Protein AF-A0A8T1EBK6-F1 (afdb_monomer)

Organism: NCBI:txid29920

Secondary structure (DSSP, 8-state):
--HHHHHHHTT-HHHHSSHHHHHHHHHHHHHH-SSHHHHHHHHHHHHHT-GGGGS-HHHHHHHHHHHHHHHHHHHHHHHHHHHHHS-------------------------------------

Mean predicted aligned error: 17.41 Å

Structure (mmCIF, N/CA/C/O backbone):
data_AF-A0A8T1EBK6-F1
#
_entry.id   AF-A0A8T1EBK6-F1
#
loop_
_atom_site.group_PDB
_atom_site.id
_atom_site.type_symbol
_atom_site.label_atom_id
_atom_site.label_alt_id
_atom_site.label_comp_id
_atom_site.label_asym_id
_atom_site.label_entity_id
_atom_site.label_seq_id
_atom_site.pdbx_PDB_ins_code
_atom_site.Cartn_x
_atom_site.Cartn_y
_atom_site.Cartn_z
_atom_site.occupancy
_atom_site.B_iso_or_equiv
_atom_site.auth_seq_id
_atom_site.auth_comp_id
_atom_site.auth_asym_id
_atom_site.auth_atom_id
_atom_site.pdbx_PDB_model_num
ATOM 1 N N . MET A 1 1 ? -15.682 -7.390 -2.414 1.00 59.41 1 MET A N 1
ATOM 2 C CA . MET A 1 1 ? -15.807 -7.194 -0.957 1.00 59.41 1 MET A CA 1
ATOM 3 C C . MET A 1 1 ? -15.160 -5.862 -0.632 1.00 59.41 1 MET A C 1
ATOM 5 O O . MET A 1 1 ? -14.032 -5.675 -1.066 1.00 59.41 1 MET A O 1
ATOM 9 N N . SER A 1 2 ? -15.873 -4.922 -0.009 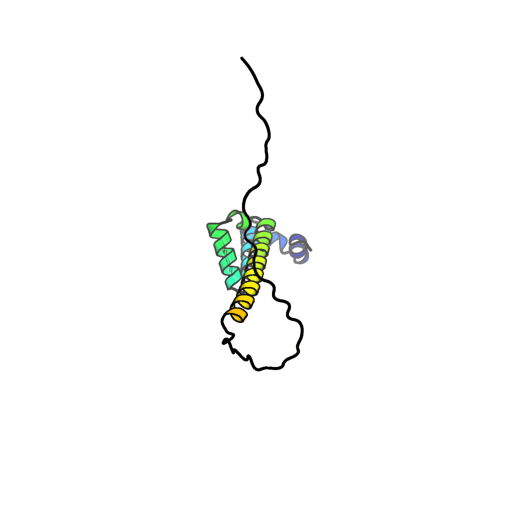1.00 73.25 2 SER A N 1
ATOM 10 C CA . SER A 1 2 ? -15.290 -3.650 0.449 1.00 73.25 2 SER A CA 1
ATOM 11 C C . SER A 1 2 ? -14.644 -3.843 1.821 1.00 73.25 2 SER A C 1
ATOM 13 O O . SER A 1 2 ? -15.132 -4.659 2.605 1.00 73.25 2 SER A O 1
ATOM 15 N N . CYS A 1 3 ? -13.574 -3.102 2.117 1.00 75.69 3 CYS A N 1
ATOM 16 C CA . CYS A 1 3 ? -12.895 -3.168 3.414 1.00 75.69 3 CYS A CA 1
ATOM 17 C C . CYS A 1 3 ? -13.850 -2.875 4.580 1.00 75.69 3 CYS A C 1
ATOM 19 O O . CYS A 1 3 ? -13.786 -3.563 5.593 1.00 75.69 3 CYS A O 1
ATOM 21 N N . ASP A 1 4 ? -14.798 -1.955 4.386 1.00 80.25 4 ASP A N 1
ATOM 22 C CA . ASP A 1 4 ? -15.774 -1.564 5.411 1.00 80.25 4 ASP A CA 1
ATOM 23 C C . ASP A 1 4 ? -16.696 -2.717 5.835 1.00 80.25 4 ASP A C 1
ATOM 25 O O . ASP A 1 4 ? -17.045 -2.847 7.003 1.00 80.25 4 ASP A O 1
ATOM 29 N N . ARG A 1 5 ? -17.048 -3.619 4.907 1.00 83.31 5 ARG A N 1
ATOM 30 C CA . ARG A 1 5 ? -17.867 -4.796 5.246 1.00 83.31 5 ARG A CA 1
ATOM 31 C C . ARG A 1 5 ? -17.100 -5.802 6.100 1.00 83.31 5 ARG A C 1
ATOM 33 O O . ARG A 1 5 ? -17.693 -6.441 6.956 1.00 83.31 5 ARG A O 1
ATOM 40 N N . ILE A 1 6 ? -15.795 -5.9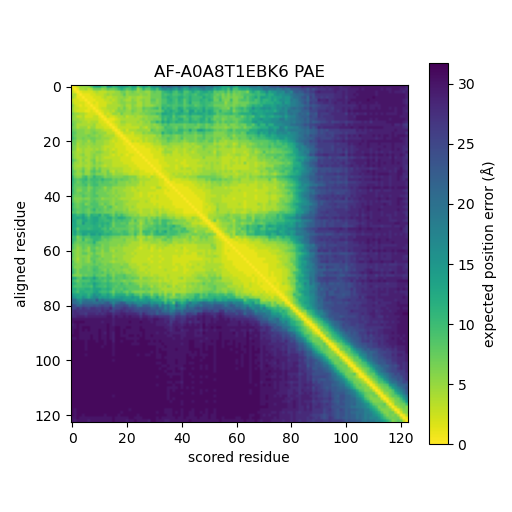43 5.866 1.00 83.75 6 ILE A N 1
ATOM 41 C CA . ILE A 1 6 ? -14.937 -6.874 6.611 1.00 83.75 6 ILE A CA 1
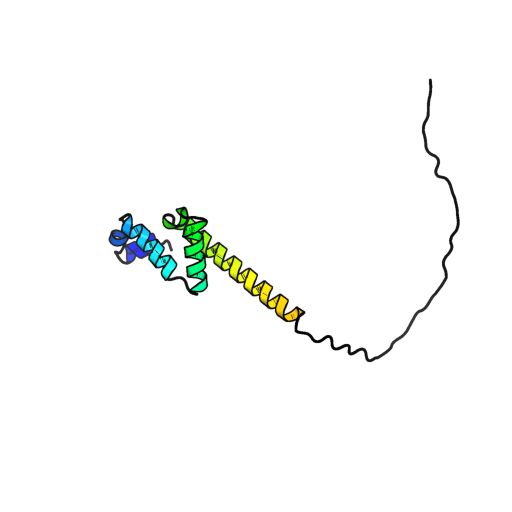ATOM 42 C C . ILE A 1 6 ? -14.712 -6.344 8.032 1.00 83.75 6 ILE A C 1
ATOM 44 O O . ILE A 1 6 ? -14.763 -7.102 8.998 1.00 83.75 6 ILE A O 1
ATOM 48 N N . THR A 1 7 ? -14.490 -5.035 8.183 1.00 84.50 7 THR A N 1
ATOM 49 C CA . THR A 1 7 ? -14.342 -4.417 9.507 1.00 84.50 7 THR A CA 1
ATOM 50 C C . THR A 1 7 ? -15.643 -4.452 10.300 1.00 84.50 7 THR A C 1
ATOM 52 O O . THR A 1 7 ? -15.597 -4.697 11.503 1.00 84.50 7 THR A O 1
ATOM 55 N N . GLU A 1 8 ? -16.790 -4.273 9.645 1.00 85.56 8 GLU A N 1
ATOM 56 C CA . GLU A 1 8 ? -18.111 -4.404 10.267 1.00 85.56 8 GLU A CA 1
ATOM 57 C C . GLU A 1 8 ? -18.405 -5.849 10.707 1.00 85.56 8 GLU A C 1
ATOM 59 O O . GLU A 1 8 ? -18.774 -6.067 11.860 1.00 85.56 8 GLU A O 1
ATOM 64 N N . GLU A 1 9 ? -18.161 -6.845 9.844 1.00 89.38 9 GLU A N 1
ATOM 65 C CA . GLU A 1 9 ? -18.371 -8.273 10.146 1.00 89.38 9 GLU A CA 1
ATOM 66 C C . GLU A 1 9 ? -17.577 -8.737 11.377 1.00 89.38 9 GLU A C 1
ATOM 68 O O . GLU A 1 9 ? -18.055 -9.544 12.175 1.00 89.38 9 GLU A O 1
ATOM 73 N N . HIS A 1 10 ? -16.376 -8.189 11.565 1.00 87.06 10 HIS A N 1
ATOM 74 C CA . HIS A 1 10 ? -15.515 -8.502 12.703 1.00 87.06 10 HIS A CA 1
ATOM 75 C C . HIS A 1 10 ? -15.663 -7.535 13.890 1.00 87.06 10 HIS A C 1
ATOM 77 O O . HIS A 1 10 ? -14.929 -7.667 14.869 1.00 87.06 10 HIS A O 1
ATOM 83 N N . GLY A 1 11 ? -16.585 -6.566 13.832 1.00 84.75 11 GLY A N 1
ATOM 84 C CA . GLY A 1 11 ? -16.799 -5.584 14.903 1.00 84.75 11 GLY A CA 1
ATOM 85 C C . GLY A 1 11 ? -15.613 -4.638 15.141 1.00 84.75 11 GLY A C 1
ATOM 86 O O . GLY A 1 11 ? -15.495 -4.048 16.212 1.00 84.75 11 GLY A O 1
ATOM 87 N N . LEU A 1 12 ? -14.728 -4.488 14.153 1.00 84.75 12 LEU A N 1
ATOM 88 C CA . LEU A 1 12 ? -13.517 -3.662 14.213 1.00 84.75 12 LEU A CA 1
ATOM 89 C C . LEU A 1 12 ? -13.745 -2.221 13.742 1.00 84.75 12 LEU A C 1
ATOM 91 O O . LEU A 1 12 ? -12.812 -1.422 13.758 1.00 84.75 12 LEU A O 1
ATOM 95 N N . GLN A 1 13 ? -14.966 -1.871 13.332 1.00 84.12 13 GLN A N 1
ATOM 96 C CA . GLN A 1 13 ? -15.311 -0.538 12.832 1.00 84.12 13 GLN A CA 1
ATOM 97 C C . GLN A 1 13 ? -14.881 0.573 13.811 1.00 84.12 13 GLN A C 1
ATOM 99 O O . GLN A 1 13 ? -14.128 1.473 13.442 1.00 84.12 13 GLN A O 1
ATOM 104 N N . ALA A 1 14 ? -15.210 0.410 15.097 1.00 83.12 14 ALA A N 1
ATOM 105 C CA . ALA A 1 14 ? -14.863 1.363 16.154 1.00 83.12 14 ALA A CA 1
ATOM 106 C C . ALA A 1 14 ? -13.345 1.566 16.346 1.00 83.12 14 ALA A C 1
ATOM 108 O O . ALA A 1 14 ? -12.919 2.596 16.867 1.00 83.12 14 ALA A O 1
ATOM 109 N N . CYS A 1 15 ? -12.509 0.606 15.931 1.00 80.25 15 CYS A N 1
ATOM 110 C CA . CYS A 1 15 ? -11.051 0.732 15.994 1.00 80.25 15 CYS A CA 1
ATOM 111 C C . CYS A 1 15 ? -10.502 1.673 14.912 1.00 80.25 15 CYS A C 1
ATOM 113 O O . CYS A 1 15 ? -9.439 2.265 15.101 1.00 80.25 15 CYS A O 1
ATOM 115 N N . PHE A 1 16 ? -11.219 1.820 13.795 1.00 83.19 16 PHE A N 1
ATOM 116 C CA . PHE A 1 16 ? -10.786 2.589 12.627 1.00 83.19 16 PHE A CA 1
ATOM 117 C C . PHE A 1 16 ? -11.545 3.910 12.435 1.00 83.19 16 PHE A C 1
ATOM 119 O O . PHE A 1 16 ? -11.094 4.739 11.650 1.00 83.19 16 PHE A O 1
ATOM 126 N N . ASP A 1 17 ? -12.620 4.147 13.195 1.00 82.38 17 ASP A N 1
ATOM 127 C CA . ASP A 1 17 ? -13.440 5.370 13.129 1.00 82.38 17 ASP A CA 1
ATOM 128 C C . ASP A 1 17 ? -12.717 6.648 13.610 1.00 82.38 17 ASP A C 1
ATOM 130 O O . ASP A 1 17 ? -13.194 7.759 13.388 1.00 82.38 17 ASP A O 1
ATOM 134 N N . SER A 1 18 ? -11.559 6.520 14.267 1.00 85.94 18 SER A N 1
ATOM 135 C CA . SER A 1 18 ? -10.715 7.665 14.641 1.00 85.94 18 SER A CA 1
ATOM 136 C C . SER A 1 18 ? -9.696 8.006 13.549 1.00 85.94 18 SER A C 1
ATOM 138 O O . SER A 1 18 ? -9.255 7.124 12.813 1.00 85.94 18 SER A O 1
ATOM 140 N N . ASP A 1 19 ? -9.229 9.261 13.495 1.00 82.06 19 ASP A N 1
ATOM 141 C CA . ASP A 1 19 ? -8.144 9.674 12.583 1.00 82.06 19 ASP A CA 1
ATOM 142 C C . ASP A 1 19 ? -6.888 8.802 12.747 1.00 82.06 19 ASP A C 1
ATOM 144 O O . ASP A 1 19 ? -6.236 8.417 11.773 1.00 82.06 19 ASP A O 1
ATOM 148 N N . THR A 1 20 ? -6.559 8.455 13.993 1.00 83.94 20 THR A N 1
ATOM 149 C CA . THR A 1 20 ? -5.456 7.545 14.320 1.00 83.94 20 THR A CA 1
ATOM 150 C C . THR A 1 20 ? -5.730 6.138 13.800 1.00 83.94 20 THR A C 1
ATOM 152 O O . THR A 1 20 ? -4.858 5.539 13.180 1.00 83.94 20 THR A O 1
ATOM 155 N N . GLY A 1 21 ? -6.947 5.624 13.995 1.00 84.00 21 GLY A N 1
ATOM 156 C CA . GLY A 1 21 ? -7.361 4.315 13.496 1.00 84.00 21 GLY A CA 1
ATOM 157 C C . GLY A 1 21 ? -7.284 4.231 11.973 1.00 84.00 21 GLY A C 1
ATOM 158 O O . GLY A 1 21 ? -6.724 3.285 11.428 1.00 84.00 21 GLY A O 1
ATOM 159 N N . THR A 1 22 ? -7.744 5.264 11.275 1.00 81.94 22 THR A N 1
ATOM 160 C CA . THR A 1 22 ? -7.654 5.347 9.815 1.00 81.94 22 THR A CA 1
ATOM 161 C C . THR A 1 22 ? -6.197 5.297 9.333 1.00 81.94 22 THR A C 1
ATOM 163 O O . THR A 1 22 ? -5.885 4.545 8.411 1.00 81.94 22 THR A O 1
ATOM 166 N N . LYS A 1 23 ? -5.268 6.007 9.989 1.00 83.94 23 LYS A N 1
ATOM 167 C CA . LYS A 1 23 ? -3.828 5.893 9.682 1.00 83.94 23 LYS A CA 1
ATOM 168 C C . LYS A 1 23 ? -3.284 4.493 9.948 1.00 83.94 23 LYS A C 1
ATOM 170 O O . LYS A 1 23 ? -2.539 3.954 9.129 1.00 83.94 23 LYS A O 1
ATOM 175 N N . GLU A 1 24 ? -3.681 3.886 11.061 1.00 85.25 24 GLU A N 1
ATOM 176 C CA . GLU A 1 24 ? -3.244 2.541 11.427 1.00 85.25 24 GLU A CA 1
ATOM 177 C C . GLU A 1 24 ? -3.747 1.494 10.422 1.00 85.25 24 GLU A C 1
ATOM 179 O O . GLU A 1 24 ? -2.998 0.589 10.062 1.00 85.25 24 GLU A O 1
ATOM 184 N N . LYS A 1 25 ? -4.965 1.658 9.880 1.00 85.75 25 LYS A N 1
ATOM 185 C CA . LYS A 1 25 ? -5.523 0.825 8.798 1.00 85.75 25 LYS A CA 1
ATOM 186 C C . LYS A 1 25 ? -4.600 0.822 7.577 1.00 85.75 25 LYS A C 1
ATOM 188 O O . LYS A 1 25 ? -4.242 -0.244 7.074 1.00 85.75 25 LYS A O 1
ATOM 193 N N . TYR A 1 26 ? -4.171 1.999 7.124 1.00 84.88 26 TYR A N 1
ATOM 194 C CA . TYR A 1 26 ? -3.265 2.118 5.978 1.00 84.88 26 TYR A CA 1
ATOM 195 C C . TYR A 1 26 ? -1.858 1.606 6.291 1.00 84.88 26 TYR A C 1
ATOM 197 O O . TYR A 1 26 ? -1.266 0.894 5.478 1.00 84.88 26 TYR A O 1
ATOM 205 N N . SER A 1 27 ? -1.343 1.896 7.487 1.00 86.44 27 SER A N 1
ATOM 206 C CA . SER A 1 27 ? -0.064 1.367 7.969 1.00 86.44 27 SER A CA 1
ATOM 207 C C . SER A 1 27 ? -0.057 -0.164 7.980 1.00 86.44 27 SER A C 1
ATOM 209 O O . SER A 1 27 ? 0.870 -0.788 7.460 1.00 86.44 27 SER A O 1
ATOM 211 N N . LEU A 1 28 ? -1.117 -0.784 8.505 1.00 87.62 28 LEU A N 1
ATOM 212 C CA . LEU A 1 28 ? -1.280 -2.234 8.551 1.00 87.62 28 LEU A CA 1
ATOM 213 C C . LEU A 1 28 ? -1.350 -2.827 7.143 1.00 87.62 28 LEU A C 1
ATOM 215 O O . LEU A 1 28 ? -0.662 -3.810 6.868 1.00 87.62 28 LEU A O 1
ATOM 219 N N . LEU A 1 29 ? -2.103 -2.194 6.237 1.00 87.12 29 LEU A N 1
ATOM 220 C CA . LEU A 1 29 ? -2.171 -2.609 4.839 1.00 87.12 29 LEU A CA 1
ATOM 221 C C . LEU A 1 29 ? -0.779 -2.599 4.203 1.00 87.12 29 LEU A C 1
ATOM 223 O O . LEU A 1 29 ? -0.355 -3.621 3.675 1.00 87.12 29 LEU A O 1
ATOM 227 N N . ILE A 1 30 ? -0.027 -1.504 4.330 1.00 87.25 30 ILE A N 1
ATOM 228 C CA . ILE A 1 30 ? 1.337 -1.395 3.793 1.00 87.25 30 ILE A CA 1
ATOM 229 C C . ILE A 1 30 ? 2.269 -2.435 4.425 1.00 87.25 30 ILE A C 1
ATOM 231 O O . ILE A 1 30 ? 3.084 -3.041 3.733 1.00 87.25 30 ILE A O 1
ATOM 235 N N . ASN A 1 31 ? 2.166 -2.666 5.735 1.00 88.19 31 ASN A N 1
ATOM 236 C CA . ASN A 1 31 ? 3.008 -3.633 6.436 1.00 88.19 31 ASN A CA 1
ATOM 237 C C . ASN A 1 31 ? 2.669 -5.091 6.092 1.00 88.19 31 ASN A C 1
ATOM 239 O O . ASN A 1 31 ? 3.547 -5.941 6.217 1.00 88.19 31 ASN A O 1
ATOM 243 N N . SER A 1 32 ? 1.444 -5.372 5.636 1.00 88.56 32 SER A N 1
ATOM 244 C CA . SER A 1 32 ? 1.019 -6.700 5.170 1.00 88.56 32 SER A CA 1
ATOM 245 C C . SER A 1 32 ? 1.525 -7.053 3.766 1.00 88.56 32 SER A C 1
ATOM 247 O O . SER A 1 32 ? 1.438 -8.207 3.341 1.00 88.56 32 SER A O 1
ATOM 249 N N . ILE A 1 33 ? 2.070 -6.074 3.038 1.00 89.19 33 ILE A N 1
ATOM 250 C CA . ILE A 1 33 ? 2.560 -6.270 1.678 1.00 89.19 33 ILE A CA 1
ATOM 251 C C . ILE A 1 33 ? 3.830 -7.114 1.691 1.00 89.19 33 ILE A C 1
ATOM 253 O O . ILE A 1 33 ? 4.812 -6.804 2.365 1.00 89.19 33 ILE A O 1
ATOM 257 N N . THR A 1 34 ? 3.821 -8.155 0.865 1.00 85.75 34 THR A N 1
ATOM 258 C CA . THR A 1 34 ? 4.986 -8.984 0.568 1.00 85.75 34 THR A CA 1
ATOM 259 C C . THR A 1 34 ? 5.227 -8.953 -0.941 1.00 85.75 34 THR A C 1
ATOM 261 O O . THR A 1 34 ? 4.257 -9.011 -1.702 1.00 85.75 34 THR A O 1
ATOM 264 N N . PRO A 1 35 ? 6.481 -8.828 -1.414 1.00 88.50 35 PRO A N 1
ATOM 265 C CA . PRO A 1 35 ? 7.763 -8.839 -0.689 1.00 88.50 35 PRO A CA 1
ATOM 266 C C . PRO A 1 35 ? 8.146 -7.505 -0.005 1.00 88.50 35 PRO A C 1
ATOM 268 O O . PRO A 1 35 ? 7.660 -6.442 -0.383 1.00 88.50 35 PRO A O 1
ATOM 271 N N . GLU A 1 36 ? 9.076 -7.553 0.964 1.00 88.31 36 GLU A N 1
ATOM 272 C CA . GLU A 1 36 ? 9.529 -6.379 1.749 1.00 88.31 36 GLU A CA 1
ATOM 273 C C . GLU A 1 36 ? 10.106 -5.254 0.868 1.00 88.31 36 GLU A C 1
ATOM 275 O O . GLU A 1 36 ? 9.888 -4.079 1.147 1.00 88.31 36 GLU A O 1
ATOM 280 N N . SER A 1 37 ? 10.755 -5.594 -0.251 1.00 87.00 37 SER A N 1
ATOM 281 C CA . SER A 1 37 ? 11.242 -4.599 -1.217 1.00 87.00 37 SER A CA 1
ATOM 282 C C . SER A 1 37 ? 10.109 -3.745 -1.795 1.00 87.00 37 SER A C 1
ATOM 284 O O . SER A 1 37 ? 10.248 -2.532 -1.924 1.00 87.00 37 SER A O 1
ATOM 286 N N . MET A 1 38 ? 8.952 -4.352 -2.086 1.00 87.75 38 MET A N 1
ATOM 287 C CA . MET A 1 38 ? 7.781 -3.629 -2.588 1.00 87.75 38 MET A CA 1
ATOM 288 C C . MET A 1 38 ? 7.191 -2.722 -1.504 1.00 87.75 38 MET A C 1
ATOM 290 O O . MET A 1 38 ? 6.820 -1.581 -1.775 1.00 87.75 38 MET A O 1
ATOM 294 N N . LYS A 1 39 ? 7.160 -3.199 -0.258 1.00 91.12 39 LYS A N 1
ATOM 295 C CA . LYS A 1 39 ? 6.735 -2.406 0.899 1.00 91.12 39 LYS A CA 1
ATOM 296 C C . LYS A 1 39 ? 7.612 -1.166 1.100 1.00 91.12 39 LYS A C 1
ATOM 298 O O . LYS A 1 39 ? 7.069 -0.082 1.315 1.00 91.12 39 LYS A O 1
ATOM 303 N N . GLU A 1 40 ? 8.937 -1.283 1.000 1.00 89.12 40 GLU A N 1
ATOM 304 C CA . GLU A 1 40 ? 9.839 -0.123 1.079 1.00 89.12 40 GLU A CA 1
ATOM 305 C C . GLU A 1 40 ? 9.606 0.872 -0.062 1.00 89.12 40 GLU A C 1
ATOM 307 O O . GLU A 1 40 ? 9.531 2.078 0.180 1.00 89.12 40 GLU A O 1
ATOM 312 N N . GLU A 1 41 ? 9.420 0.391 -1.293 1.00 88.81 41 GLU A N 1
ATOM 313 C CA . GLU A 1 41 ? 9.123 1.250 -2.442 1.00 88.81 41 GLU A CA 1
ATOM 314 C C . GLU A 1 41 ? 7.818 2.034 -2.272 1.00 88.81 41 GLU A C 1
ATOM 316 O O . GLU A 1 41 ? 7.755 3.214 -2.627 1.00 88.81 41 GLU A O 1
ATOM 321 N N . ILE A 1 42 ? 6.787 1.406 -1.704 1.00 89.62 42 ILE A N 1
ATOM 322 C CA . ILE A 1 42 ? 5.509 2.061 -1.414 1.00 89.62 42 ILE A CA 1
ATOM 323 C C . ILE A 1 42 ? 5.686 3.104 -0.309 1.00 89.62 42 ILE A C 1
ATOM 325 O O . ILE A 1 42 ? 5.252 4.239 -0.486 1.00 89.62 42 ILE A O 1
ATOM 329 N N . LYS A 1 43 ? 6.388 2.782 0.787 1.00 89.25 43 LYS A N 1
ATOM 330 C CA . LYS A 1 43 ? 6.705 3.758 1.851 1.00 89.25 43 LYS A CA 1
ATOM 331 C C . LYS A 1 43 ? 7.491 4.955 1.312 1.00 89.25 43 LYS A C 1
ATOM 333 O O . LYS A 1 43 ? 7.216 6.097 1.677 1.00 89.25 43 LYS A O 1
ATOM 338 N N . ASN A 1 44 ? 8.440 4.710 0.412 1.00 90.75 44 ASN A N 1
ATOM 339 C CA . ASN A 1 44 ? 9.212 5.756 -0.250 1.00 90.75 44 ASN A CA 1
ATOM 340 C C . ASN A 1 44 ? 8.322 6.626 -1.158 1.00 90.75 44 ASN A C 1
ATOM 342 O O . ASN A 1 44 ? 8.378 7.854 -1.108 1.00 90.75 44 ASN A O 1
ATOM 346 N N . ALA A 1 45 ? 7.445 6.004 -1.948 1.00 86.94 45 ALA A N 1
ATOM 347 C CA . ALA A 1 45 ? 6.502 6.723 -2.799 1.00 86.94 45 ALA A CA 1
ATOM 348 C C . ALA A 1 45 ? 5.510 7.568 -1.982 1.00 86.94 45 ALA A C 1
ATOM 350 O O . ALA A 1 45 ? 5.267 8.720 -2.332 1.00 86.94 45 ALA A O 1
ATOM 351 N N . LEU A 1 46 ? 5.010 7.058 -0.855 1.00 87.19 46 LEU A N 1
ATOM 352 C CA . LEU A 1 46 ? 4.172 7.830 0.067 1.00 87.19 46 LEU A CA 1
ATO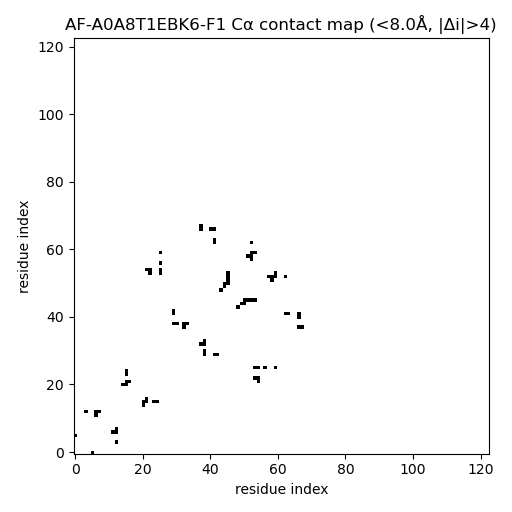M 353 C C . LEU A 1 46 ? 4.917 9.046 0.624 1.00 87.19 46 LEU A C 1
ATOM 355 O O . LEU A 1 46 ? 4.381 10.149 0.636 1.00 87.19 46 LEU A O 1
ATOM 359 N N . ARG A 1 47 ? 6.187 8.876 1.004 1.00 86.12 47 ARG A N 1
ATOM 360 C CA . ARG A 1 47 ? 6.994 9.950 1.592 1.00 86.12 47 ARG A CA 1
ATOM 361 C C . ARG A 1 47 ? 7.348 11.072 0.612 1.00 86.12 47 ARG A C 1
ATOM 363 O O . ARG A 1 47 ? 7.406 12.225 1.029 1.00 86.12 47 ARG A O 1
ATOM 370 N N . TYR A 1 48 ? 7.628 10.753 -0.654 1.00 85.12 48 TYR A N 1
ATOM 371 C CA . TYR A 1 48 ? 8.192 11.730 -1.601 1.00 85.12 48 TYR A CA 1
ATOM 372 C C . TYR A 1 48 ? 7.320 12.040 -2.819 1.00 85.12 48 TYR A C 1
ATOM 374 O O . TYR A 1 48 ? 7.503 13.091 -3.427 1.00 85.12 48 TYR A O 1
ATOM 382 N N . GLN A 1 49 ? 6.410 11.149 -3.210 1.00 82.81 49 GLN A N 1
ATOM 383 C CA . GLN A 1 49 ? 5.591 11.317 -4.417 1.00 82.81 49 GLN A CA 1
ATOM 384 C C . GLN A 1 49 ? 4.125 11.589 -4.093 1.00 82.81 49 GLN A C 1
ATOM 386 O O . GLN A 1 49 ? 3.471 12.346 -4.807 1.00 82.81 49 GLN A O 1
ATOM 391 N N . SER A 1 50 ? 3.573 10.941 -3.067 1.00 76.62 50 SER A N 1
ATOM 392 C CA . SER A 1 50 ? 2.126 10.940 -2.836 1.00 76.62 50 SER A CA 1
ATOM 393 C C . SER A 1 50 ? 1.778 10.795 -1.352 1.00 76.62 50 SER A C 1
ATOM 395 O O . SER A 1 50 ? 1.234 9.764 -0.957 1.00 76.62 50 SER A O 1
ATOM 397 N N . PRO A 1 51 ? 2.018 11.834 -0.530 1.00 78.62 51 PRO A N 1
ATOM 398 C CA . PRO A 1 51 ? 1.613 11.818 0.879 1.00 78.62 51 PRO A CA 1
ATOM 399 C C . PRO A 1 51 ? 0.088 11.713 1.038 1.00 78.62 51 PRO A C 1
ATOM 401 O O . PRO A 1 51 ? -0.412 11.175 2.015 1.00 78.62 51 PRO A O 1
ATOM 404 N N . GLU A 1 52 ? -0.678 12.152 0.036 1.00 74.44 52 GLU A N 1
ATOM 405 C CA . GLU A 1 52 ? -2.144 12.056 0.023 1.00 74.44 52 GLU A CA 1
ATOM 406 C C . GLU A 1 52 ? -2.681 10.618 -0.054 1.00 74.44 52 GLU A C 1
ATOM 408 O O . GLU A 1 52 ? -3.857 10.384 0.218 1.00 74.44 52 GLU A O 1
ATOM 413 N N . ALA A 1 53 ? -1.854 9.652 -0.460 1.00 74.88 53 ALA A N 1
ATOM 414 C CA . ALA A 1 53 ? -2.241 8.245 -0.461 1.00 74.88 53 ALA A CA 1
ATOM 415 C C . ALA A 1 53 ? -2.143 7.616 0.941 1.00 74.88 53 ALA A C 1
ATOM 417 O O . ALA A 1 53 ? -2.646 6.520 1.147 1.00 74.88 53 ALA A O 1
ATOM 418 N N . GLU A 1 54 ? -1.571 8.316 1.926 1.00 71.25 54 GLU A N 1
ATOM 419 C CA . GLU A 1 54 ? -1.559 7.879 3.328 1.00 71.25 54 GLU A CA 1
ATOM 420 C C . GLU A 1 54 ? -2.931 8.037 4.006 1.00 71.25 54 GLU A C 1
ATOM 422 O O . GLU A 1 54 ? -3.173 7.454 5.055 1.00 71.25 54 GLU A O 1
ATOM 427 N N . THR A 1 55 ? -3.844 8.812 3.415 1.00 71.81 55 THR A N 1
ATOM 428 C CA . THR A 1 55 ? -5.183 9.075 3.969 1.00 71.81 55 THR A CA 1
ATOM 429 C C . THR A 1 55 ? -6.321 8.594 3.072 1.00 71.81 55 THR A C 1
ATOM 431 O O . THR A 1 55 ? -7.484 8.659 3.473 1.00 71.81 55 THR A O 1
ATOM 434 N N . ASN A 1 56 ? -6.016 8.086 1.874 1.00 79.81 56 ASN A N 1
ATOM 435 C CA . ASN A 1 56 ? -7.011 7.682 0.887 1.00 79.81 56 ASN A CA 1
ATOM 436 C C . ASN A 1 56 ? -6.777 6.245 0.399 1.00 79.81 56 ASN A C 1
ATOM 438 O O . ASN A 1 56 ? -5.801 5.966 -0.299 1.00 79.81 56 ASN A O 1
ATOM 442 N N . GLU A 1 57 ? -7.727 5.361 0.713 1.00 80.00 57 GLU A N 1
ATOM 443 C CA . GLU A 1 57 ? -7.692 3.939 0.357 1.00 80.00 57 GLU A CA 1
ATOM 444 C C . GLU A 1 57 ? -7.552 3.697 -1.149 1.00 80.00 57 GLU A C 1
ATOM 446 O O . GLU A 1 57 ? -6.714 2.897 -1.565 1.00 80.00 57 GLU A O 1
ATOM 451 N N . CYS A 1 58 ? -8.317 4.417 -1.974 1.00 82.50 58 CYS A N 1
ATOM 452 C CA . CYS A 1 58 ? -8.276 4.256 -3.427 1.00 82.50 58 CYS A CA 1
ATOM 453 C C . CYS A 1 58 ? -6.901 4.636 -3.983 1.00 82.50 58 CYS A C 1
ATOM 455 O O . CYS A 1 58 ? -6.312 3.882 -4.751 1.00 82.50 58 CYS A O 1
ATOM 457 N N . LYS A 1 59 ? -6.348 5.774 -3.540 1.00 85.25 59 LYS A N 1
ATOM 458 C CA . LYS A 1 59 ? -5.017 6.221 -3.978 1.00 85.25 59 LYS A CA 1
ATOM 459 C C . LYS A 1 59 ? -3.917 5.256 -3.533 1.00 85.25 59 LYS A C 1
ATOM 461 O O . LYS A 1 59 ? -2.981 5.018 -4.293 1.00 85.25 59 LYS A O 1
ATOM 466 N N . LEU A 1 60 ? -4.021 4.697 -2.325 1.00 86.31 60 LEU A N 1
ATOM 467 C CA . LEU A 1 60 ? -3.071 3.700 -1.834 1.00 86.31 60 LEU A CA 1
ATOM 468 C C . LEU A 1 60 ? -3.136 2.415 -2.662 1.00 86.31 60 LEU A C 1
ATOM 470 O O . LEU A 1 60 ? -2.099 1.907 -3.084 1.00 86.31 60 LEU A O 1
ATOM 474 N N . HIS A 1 61 ? -4.342 1.918 -2.937 1.00 88.06 61 HIS A N 1
ATOM 475 C CA . HIS A 1 61 ? -4.547 0.751 -3.787 1.00 88.06 61 HIS A CA 1
ATOM 476 C C . HIS A 1 61 ? -3.966 0.965 -5.192 1.00 88.06 61 HIS A C 1
ATOM 478 O O . HIS A 1 61 ? -3.209 0.125 -5.683 1.00 88.06 61 HIS A O 1
ATOM 484 N N . ASP A 1 62 ? -4.258 2.105 -5.817 1.00 89.12 62 ASP A N 1
ATOM 485 C CA . ASP A 1 62 ? -3.771 2.427 -7.159 1.00 89.12 62 ASP A CA 1
ATOM 486 C C . ASP A 1 62 ? -2.243 2.538 -7.200 1.00 89.12 62 ASP A C 1
ATOM 488 O O . ASP A 1 62 ? -1.605 2.052 -8.138 1.00 89.12 62 ASP A O 1
ATOM 492 N N . LEU A 1 63 ? -1.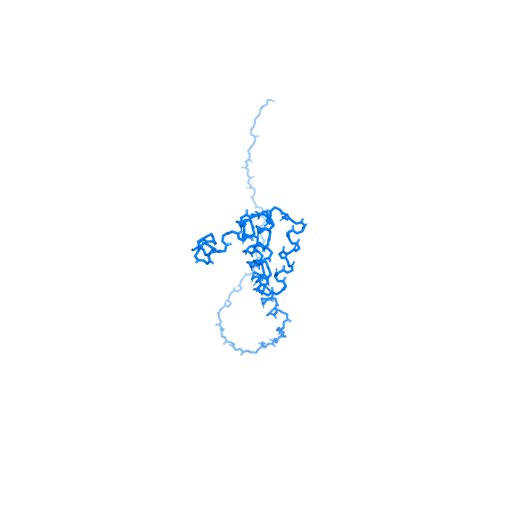637 3.113 -6.158 1.00 89.94 63 LEU A N 1
ATOM 493 C CA . LEU A 1 63 ? -0.186 3.176 -6.010 1.00 89.94 63 LEU A CA 1
ATOM 494 C C . LEU A 1 63 ? 0.434 1.776 -5.910 1.00 89.94 63 LEU A C 1
ATOM 496 O O . LEU A 1 63 ? 1.405 1.487 -6.612 1.00 89.94 63 LEU A O 1
ATOM 500 N N . ILE A 1 64 ? -0.126 0.906 -5.063 1.00 89.75 64 ILE A N 1
ATOM 501 C CA . ILE A 1 64 ? 0.336 -0.481 -4.899 1.00 89.75 64 ILE A CA 1
ATOM 502 C C . ILE A 1 64 ? 0.240 -1.223 -6.234 1.00 89.75 64 ILE A C 1
ATOM 504 O O . ILE A 1 64 ? 1.208 -1.856 -6.661 1.00 89.75 64 ILE A O 1
ATOM 508 N N . LEU A 1 65 ? -0.897 -1.102 -6.924 1.00 90.81 65 LEU A N 1
ATOM 509 C CA . LEU A 1 65 ? -1.123 -1.741 -8.216 1.00 90.81 65 LEU A CA 1
ATOM 510 C C . LEU A 1 65 ? -0.119 -1.255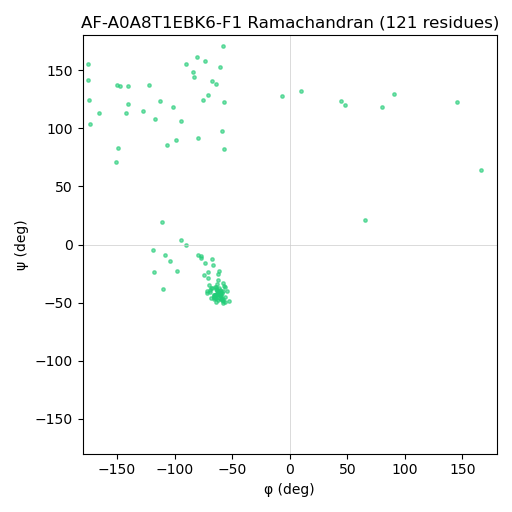 -9.268 1.00 90.81 65 LEU A C 1
ATOM 512 O O . LEU A 1 65 ? 0.486 -2.068 -9.970 1.00 90.81 65 LEU A O 1
ATOM 516 N N . ALA A 1 66 ? 0.102 0.057 -9.362 1.00 90.69 66 ALA A N 1
ATOM 517 C CA . ALA A 1 66 ? 1.052 0.635 -10.305 1.00 90.69 66 ALA A CA 1
ATOM 518 C C . ALA A 1 66 ? 2.485 0.137 -10.056 1.00 90.69 66 ALA A C 1
ATOM 520 O O . ALA A 1 66 ? 3.182 -0.230 -11.005 1.00 90.69 66 ALA A O 1
ATOM 521 N N . LYS A 1 67 ? 2.916 0.078 -8.789 1.00 90.38 67 LYS A N 1
ATOM 522 C CA . LYS A 1 67 ? 4.244 -0.433 -8.414 1.00 90.38 67 LYS A CA 1
ATOM 523 C C . LYS A 1 67 ? 4.399 -1.918 -8.720 1.00 90.38 67 LYS A C 1
ATOM 525 O O . LYS A 1 67 ? 5.405 -2.300 -9.314 1.00 90.38 67 LYS A O 1
ATOM 530 N N . ALA A 1 68 ? 3.393 -2.730 -8.407 1.00 90.31 68 ALA A N 1
ATOM 531 C CA . ALA A 1 68 ? 3.411 -4.155 -8.721 1.00 90.31 68 ALA A CA 1
ATOM 532 C C . ALA A 1 68 ? 3.542 -4.396 -10.234 1.00 90.31 68 ALA A C 1
ATOM 534 O O . ALA A 1 68 ? 4.391 -5.172 -10.667 1.00 90.31 68 ALA A O 1
ATOM 535 N N . LEU A 1 69 ? 2.766 -3.682 -11.058 1.00 90.38 69 LEU A N 1
ATOM 536 C CA . LEU A 1 69 ? 2.837 -3.792 -12.520 1.00 90.38 69 LEU A CA 1
ATOM 537 C C . LEU A 1 69 ? 4.189 -3.333 -13.088 1.00 90.38 69 LEU A C 1
ATOM 539 O O . LEU A 1 69 ? 4.682 -3.911 -14.062 1.00 90.38 69 LEU A O 1
ATOM 543 N N . GLU A 1 70 ? 4.789 -2.296 -12.503 1.00 89.62 70 GLU A N 1
ATOM 544 C CA . GLU A 1 70 ? 6.121 -1.818 -12.877 1.00 89.62 70 GLU A CA 1
ATOM 545 C C . GLU A 1 70 ? 7.193 -2.876 -12.595 1.00 89.62 70 GLU A C 1
ATOM 547 O O . GLU A 1 70 ? 7.947 -3.230 -13.505 1.00 89.62 70 GLU A O 1
ATOM 552 N N . GLN A 1 71 ? 7.203 -3.444 -11.385 1.00 86.88 71 GLN A N 1
ATOM 553 C CA . GLN A 1 71 ? 8.121 -4.523 -11.011 1.00 86.88 71 GLN A CA 1
ATOM 554 C C . GLN A 1 71 ? 7.955 -5.743 -11.924 1.00 86.88 71 GLN A C 1
ATOM 556 O O . GLN A 1 71 ? 8.941 -6.316 -12.391 1.00 86.88 71 GLN A O 1
ATOM 561 N N . ASP A 1 72 ? 6.715 -6.103 -12.258 1.00 87.44 72 ASP A N 1
ATOM 562 C CA . ASP A 1 72 ? 6.416 -7.208 -13.168 1.00 87.44 72 ASP A CA 1
ATOM 563 C C . ASP A 1 72 ? 6.986 -6.954 -14.573 1.00 87.44 72 ASP A C 1
ATOM 565 O O . ASP A 1 72 ? 7.576 -7.837 -15.213 1.00 87.44 72 ASP A O 1
ATOM 569 N N . ARG A 1 73 ? 6.854 -5.715 -15.065 1.00 90.06 73 ARG A N 1
ATOM 570 C CA . ARG A 1 73 ? 7.412 -5.293 -16.353 1.00 90.06 73 ARG A CA 1
ATOM 571 C C . ARG A 1 73 ? 8.936 -5.314 -16.332 1.00 90.06 73 ARG A C 1
ATOM 573 O O . ARG A 1 73 ? 9.550 -5.794 -17.292 1.00 90.06 73 ARG A O 1
ATOM 580 N N . GLU A 1 74 ? 9.549 -4.819 -15.264 1.00 87.00 74 GLU A N 1
ATOM 581 C CA . GLU A 1 74 ? 10.997 -4.809 -15.092 1.00 87.00 74 GLU A CA 1
ATOM 582 C C . GLU A 1 74 ? 11.566 -6.227 -15.000 1.00 87.00 74 GLU A C 1
ATOM 584 O O . GLU A 1 74 ? 12.526 -6.555 -15.705 1.00 87.00 74 GLU A O 1
ATOM 589 N N . PHE A 1 75 ? 10.917 -7.108 -14.241 1.00 86.56 75 PHE A N 1
ATOM 590 C CA . PHE A 1 75 ? 11.278 -8.517 -14.143 1.00 86.56 75 PHE A CA 1
ATOM 591 C C . PHE A 1 75 ? 11.251 -9.199 -15.517 1.00 86.56 75 PHE A C 1
ATOM 593 O O . PHE A 1 75 ? 12.235 -9.827 -15.932 1.00 86.56 75 PHE A O 1
ATOM 600 N N . ARG A 1 76 ? 10.167 -9.009 -16.285 1.00 87.25 76 ARG A N 1
ATOM 601 C CA . ARG A 1 76 ? 10.043 -9.531 -17.660 1.00 87.25 76 ARG A CA 1
ATOM 602 C C . ARG A 1 76 ? 11.125 -8.974 -18.583 1.00 87.25 76 ARG A C 1
ATOM 604 O O . ARG A 1 76 ? 11.693 -9.718 -19.385 1.00 87.25 76 ARG A O 1
ATOM 611 N N . ARG A 1 77 ? 11.439 -7.678 -18.484 1.00 86.19 77 ARG A N 1
ATOM 612 C CA . ARG A 1 77 ? 12.501 -7.039 -19.278 1.00 86.19 77 ARG A CA 1
ATOM 613 C C . ARG A 1 77 ? 13.879 -7.598 -18.919 1.00 86.19 77 ARG A C 1
ATOM 615 O O . ARG A 1 77 ? 14.662 -7.887 -19.820 1.00 86.19 77 ARG A O 1
ATOM 622 N N . SER A 1 78 ? 14.161 -7.776 -17.632 1.00 80.25 78 SER A N 1
ATOM 623 C CA . SER A 1 78 ? 15.427 -8.311 -17.124 1.00 80.25 78 SER A CA 1
ATOM 624 C C . SER A 1 78 ? 15.682 -9.736 -17.630 1.00 80.25 78 SER A C 1
ATOM 626 O O . SER A 1 78 ? 16.776 -10.043 -18.107 1.00 80.25 78 SER A O 1
ATOM 628 N N . LYS A 1 79 ? 14.646 -10.586 -17.669 1.00 78.12 79 LYS A N 1
ATOM 629 C CA . LYS A 1 79 ? 14.739 -11.942 -18.239 1.00 78.12 79 LYS A CA 1
ATOM 630 C C . LYS A 1 79 ? 15.102 -11.953 -19.729 1.00 78.12 79 LYS A C 1
ATOM 632 O O . LYS A 1 79 ? 15.892 -12.796 -20.137 1.00 78.12 79 LYS A O 1
ATOM 637 N N . ARG A 1 80 ? 14.594 -11.002 -20.525 1.00 71.44 80 ARG A N 1
ATOM 638 C CA . ARG A 1 80 ? 14.924 -10.880 -21.963 1.00 71.44 80 ARG A CA 1
ATOM 639 C C . ARG A 1 80 ? 16.352 -10.394 -22.222 1.00 71.44 80 ARG A C 1
ATOM 641 O O . ARG A 1 80 ? 16.928 -10.732 -23.250 1.00 71.44 80 ARG A O 1
ATOM 648 N N . LYS A 1 81 ? 16.930 -9.607 -21.309 1.00 63.66 81 LYS A N 1
ATOM 649 C CA . LYS A 1 81 ? 18.323 -9.146 -21.424 1.00 63.66 81 LYS A CA 1
ATOM 650 C C . LYS A 1 81 ? 19.319 -10.280 -21.170 1.00 63.66 81 LYS A C 1
ATOM 652 O O . LYS A 1 81 ? 20.273 -10.422 -21.923 1.00 63.66 81 LYS A O 1
ATOM 657 N N . ARG A 1 82 ? 19.043 -11.152 -20.192 1.00 58.22 82 ARG A N 1
ATOM 658 C CA . ARG A 1 82 ? 19.906 -12.308 -19.875 1.00 58.22 82 ARG A CA 1
ATOM 659 C C . ARG A 1 82 ? 20.031 -13.316 -21.023 1.00 58.22 82 ARG A C 1
ATOM 661 O O . ARG A 1 82 ? 21.078 -13.919 -21.180 1.00 58.22 82 ARG A O 1
ATOM 668 N N . THR A 1 83 ? 19.011 -13.467 -21.868 1.00 56.50 83 THR A N 1
ATOM 669 C CA . THR A 1 83 ? 19.095 -14.338 -23.059 1.00 56.50 83 THR A CA 1
ATOM 670 C C . THR A 1 83 ? 19.872 -13.726 -24.228 1.00 56.50 83 THR A C 1
ATOM 672 O O . THR A 1 83 ? 20.124 -14.421 -25.205 1.00 56.50 83 THR A O 1
ATOM 675 N N . SER A 1 84 ? 20.221 -12.437 -24.165 1.00 52.53 84 SER A N 1
ATOM 676 C CA . SER A 1 84 ? 20.938 -11.742 -25.241 1.00 52.53 84 SER A CA 1
ATOM 677 C C . SER A 1 84 ? 22.446 -11.644 -25.006 1.00 52.53 84 SER A C 1
ATOM 679 O O . SER A 1 84 ? 23.173 -11.465 -25.978 1.00 52.53 84 SER A O 1
ATOM 681 N N . GLU A 1 85 ? 22.914 -11.727 -23.758 1.00 53.75 85 GLU A N 1
ATOM 682 C CA . GLU A 1 85 ? 24.336 -11.535 -23.418 1.00 53.75 85 GLU A CA 1
ATOM 683 C C . GLU A 1 85 ? 25.087 -12.845 -23.115 1.00 53.75 85 GLU A C 1
ATOM 685 O O . GLU A 1 85 ? 26.311 -12.847 -23.161 1.00 53.75 85 GLU A O 1
ATOM 690 N N . ASP A 1 86 ? 24.382 -13.967 -22.905 1.00 50.78 86 ASP A N 1
ATOM 691 C CA . ASP A 1 86 ? 24.976 -15.267 -22.527 1.00 50.78 86 ASP A CA 1
ATOM 692 C C . ASP A 1 86 ? 24.895 -16.359 -23.615 1.00 50.78 86 ASP A C 1
ATOM 694 O O . ASP A 1 86 ? 25.043 -17.550 -23.342 1.00 50.78 86 ASP A O 1
ATOM 698 N N . LEU A 1 87 ? 24.685 -15.985 -24.880 1.00 53.72 87 LEU A N 1
ATOM 699 C CA . LEU A 1 87 ? 24.975 -16.898 -25.987 1.00 53.72 87 LEU A CA 1
ATOM 700 C C . LEU A 1 87 ? 26.391 -16.607 -26.493 1.00 53.72 87 LEU A C 1
ATOM 702 O O . LEU A 1 87 ? 26.577 -15.609 -27.198 1.00 53.72 87 LEU A O 1
ATOM 706 N N . PRO A 1 88 ? 27.398 -17.461 -26.209 1.00 44.84 88 PRO A N 1
ATOM 707 C CA . PRO A 1 88 ? 28.605 -17.436 -27.009 1.00 44.84 88 PRO A CA 1
ATOM 708 C C . PRO A 1 88 ? 28.173 -17.665 -28.454 1.00 44.84 88 PRO A C 1
ATOM 710 O O . PRO A 1 88 ? 27.503 -18.642 -28.788 1.00 44.84 88 PRO A O 1
ATOM 713 N N . PHE A 1 89 ? 28.533 -16.713 -29.303 1.00 47.09 89 PHE A N 1
ATOM 714 C CA . PHE A 1 89 ? 28.423 -16.780 -30.746 1.00 47.09 89 PHE A CA 1
ATOM 715 C C . PHE A 1 89 ? 29.202 -17.998 -31.262 1.00 47.09 89 PHE A C 1
ATOM 717 O O . PHE A 1 89 ? 30.349 -17.902 -31.693 1.00 47.09 89 PHE A O 1
ATOM 724 N N . VAL A 1 90 ? 28.587 -19.177 -31.210 1.00 45.41 90 VAL A N 1
ATOM 725 C CA . VAL A 1 90 ? 29.090 -20.360 -31.895 1.00 45.41 90 VAL A CA 1
ATOM 726 C C . VAL A 1 90 ? 28.669 -20.211 -33.351 1.00 45.41 90 VAL A C 1
ATOM 728 O O . VAL A 1 90 ? 27.577 -20.600 -33.762 1.00 45.41 90 VAL A O 1
ATOM 731 N N . ARG A 1 91 ? 29.558 -19.613 -34.154 1.00 51.59 91 ARG A N 1
ATOM 732 C CA . ARG A 1 91 ? 29.562 -19.828 -35.604 1.00 51.59 91 ARG A CA 1
ATOM 733 C C . ARG A 1 91 ? 29.750 -21.320 -35.851 1.00 51.59 91 ARG A C 1
ATOM 735 O O . ARG A 1 91 ? 30.874 -21.805 -35.888 1.00 51.59 91 ARG A O 1
ATOM 742 N N . GLN A 1 92 ? 28.660 -22.032 -36.083 1.00 49.59 92 GLN A N 1
ATOM 743 C CA . GLN A 1 92 ? 28.694 -23.274 -36.842 1.00 49.59 92 GLN A CA 1
ATOM 744 C C . GLN A 1 92 ? 28.072 -23.004 -38.209 1.00 49.59 92 GLN A C 1
ATOM 746 O O . GLN A 1 92 ? 26.881 -23.186 -38.428 1.00 49.59 92 GLN A O 1
ATOM 751 N N . SER A 1 93 ? 28.903 -22.527 -39.141 1.00 46.22 93 SER A N 1
ATOM 752 C CA . SER A 1 93 ? 28.625 -22.656 -40.570 1.00 46.22 93 SER A CA 1
ATOM 753 C C . SER A 1 93 ? 29.409 -23.850 -41.122 1.00 46.22 93 SER A C 1
ATOM 755 O O . SER A 1 93 ? 30.543 -23.723 -41.578 1.00 46.22 93 SER A O 1
ATOM 757 N N . GLN A 1 94 ? 28.784 -25.017 -41.082 1.00 43.44 94 GLN A N 1
ATOM 758 C CA . GLN A 1 94 ? 29.046 -26.174 -41.940 1.00 43.44 94 GLN A CA 1
ATOM 759 C C . GLN A 1 94 ? 27.643 -26.717 -42.228 1.00 43.44 94 GLN A C 1
ATOM 761 O O . GLN A 1 94 ? 26.903 -26.967 -41.291 1.00 43.44 94 GLN A O 1
ATOM 766 N N . GLY A 1 95 ? 27.109 -26.856 -43.433 1.00 35.22 95 GLY A N 1
ATOM 767 C CA . GLY A 1 95 ? 27.629 -26.921 -44.792 1.00 35.22 95 GLY A CA 1
ATOM 768 C C . GLY A 1 95 ? 26.685 -2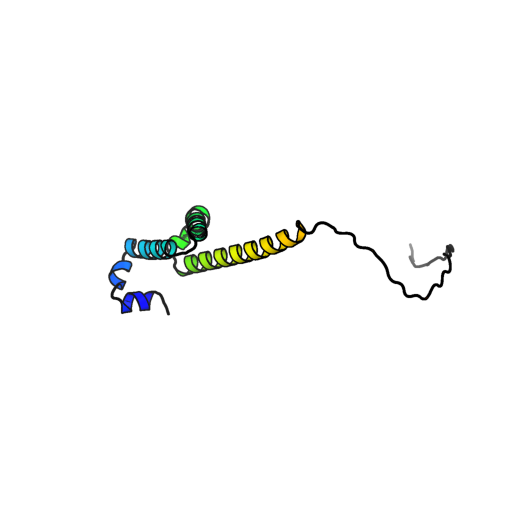7.902 -45.504 1.00 35.22 95 GLY A C 1
ATOM 769 O O . GLY A 1 95 ? 26.510 -29.008 -45.005 1.00 35.22 95 GLY A O 1
ATOM 770 N N . GLY A 1 96 ? 26.020 -27.526 -46.605 1.00 31.95 96 GLY A N 1
ATOM 771 C CA . GLY A 1 96 ? 25.092 -28.464 -47.264 1.00 31.95 96 GLY A CA 1
ATOM 772 C C . GLY A 1 96 ? 24.117 -27.897 -48.300 1.00 31.95 96 GLY A C 1
ATOM 773 O O . GLY A 1 96 ? 22.916 -27.933 -48.094 1.00 31.95 96 GLY A O 1
ATOM 774 N N . ASN A 1 97 ? 24.658 -27.372 -49.401 1.00 36.19 97 ASN A N 1
ATOM 775 C CA . ASN A 1 97 ? 24.130 -27.300 -50.777 1.00 36.19 97 ASN A CA 1
ATOM 776 C C . ASN A 1 97 ? 22.661 -27.680 -51.084 1.00 36.19 97 ASN A C 1
ATOM 778 O O . ASN A 1 97 ? 22.259 -28.817 -50.871 1.00 36.19 97 ASN A O 1
ATOM 782 N N . ASN A 1 98 ? 21.970 -26.815 -51.846 1.00 40.03 98 ASN A N 1
ATOM 783 C CA . ASN A 1 98 ? 21.512 -27.083 -53.231 1.00 40.03 98 ASN A CA 1
ATOM 784 C C . ASN A 1 98 ? 20.889 -25.799 -53.833 1.00 40.03 98 ASN A C 1
ATOM 786 O O . ASN A 1 98 ? 19.886 -25.300 -53.351 1.00 40.03 98 ASN A O 1
ATOM 790 N N . LYS A 1 99 ? 21.596 -25.089 -54.722 1.00 47.94 99 LYS A N 1
ATOM 791 C CA . LYS A 1 99 ? 21.601 -25.207 -56.200 1.00 47.94 99 LYS A CA 1
ATOM 792 C C . LYS A 1 99 ? 20.414 -24.518 -56.911 1.00 47.94 99 LYS A C 1
ATOM 794 O O . LYS A 1 99 ? 19.302 -25.023 -56.887 1.00 47.94 99 LYS A O 1
ATOM 799 N N . LYS A 1 100 ? 20.803 -23.536 -57.748 1.00 41.41 100 LYS A N 1
ATOM 800 C CA . LYS A 1 100 ? 20.135 -22.939 -58.935 1.00 41.41 100 LYS A CA 1
ATOM 801 C C . LYS A 1 100 ? 19.237 -21.724 -58.617 1.00 41.41 100 LYS A C 1
ATOM 803 O O . LYS A 1 100 ? 18.410 -21.800 -57.736 1.00 41.41 100 LYS A O 1
ATOM 808 N N . ALA A 1 101 ? 19.345 -20.572 -59.280 1.00 42.78 101 ALA A N 1
ATOM 809 C CA . ALA A 1 101 ? 19.942 -20.271 -60.577 1.00 42.78 101 ALA A CA 1
ATOM 810 C C . ALA A 1 101 ? 20.564 -18.861 -60.611 1.00 42.78 101 ALA A C 1
ATOM 812 O O . ALA A 1 101 ? 19.972 -17.880 -60.176 1.00 42.78 101 ALA A O 1
ATOM 813 N N . LYS A 1 102 ? 21.763 -18.780 -61.198 1.00 46.31 102 LYS A N 1
ATOM 814 C CA . LYS A 1 102 ? 22.348 -17.553 -61.748 1.00 46.31 102 LYS A CA 1
ATOM 815 C C . LYS A 1 102 ? 21.489 -17.075 -62.918 1.00 46.31 102 LYS A C 1
ATOM 817 O O . LYS A 1 102 ? 21.279 -17.869 -63.829 1.00 46.31 102 LYS A O 1
ATOM 822 N N . ARG A 1 103 ? 21.239 -15.769 -63.011 1.00 42.72 103 ARG A N 1
ATOM 823 C CA . ARG A 1 103 ? 21.597 -14.997 -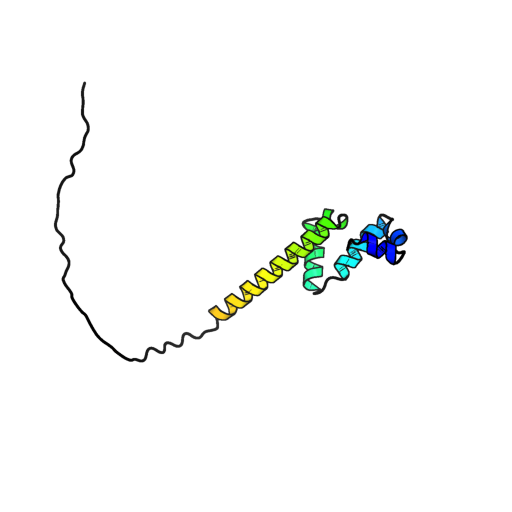64.212 1.00 42.72 103 ARG A CA 1
ATOM 824 C C . ARG A 1 103 ? 22.093 -13.609 -63.803 1.00 42.72 103 ARG A C 1
ATOM 826 O O . ARG A 1 103 ? 21.348 -12.805 -63.265 1.00 42.72 103 ARG A O 1
ATOM 833 N N . LYS A 1 104 ? 23.387 -13.388 -64.048 1.00 47.22 104 LYS A N 1
ATOM 834 C CA . LYS A 1 104 ? 24.016 -12.071 -64.186 1.00 47.22 104 LYS A CA 1
ATOM 835 C C . LYS A 1 104 ? 23.482 -11.419 -65.463 1.00 47.22 104 LYS A C 1
ATOM 837 O O . LYS A 1 104 ? 23.451 -12.142 -66.453 1.00 47.22 104 LYS A O 1
ATOM 842 N N . VAL A 1 105 ? 23.213 -10.113 -65.464 1.00 43.44 105 VAL A N 1
ATOM 843 C CA . VAL A 1 105 ? 23.694 -9.168 -66.494 1.00 43.44 105 VAL A CA 1
ATOM 844 C C . VAL A 1 105 ? 23.872 -7.788 -65.835 1.00 43.44 105 VAL A C 1
ATOM 846 O O . VAL A 1 105 ? 23.089 -7.390 -64.982 1.00 43.44 105 VAL A O 1
ATOM 849 N N . GLU A 1 106 ? 24.985 -7.173 -66.215 1.00 43.44 106 GLU A N 1
ATOM 850 C CA . GLU A 1 106 ? 25.672 -5.932 -65.829 1.00 43.44 106 GLU A CA 1
ATOM 851 C C . GLU A 1 106 ? 24.886 -4.602 -65.960 1.00 43.44 106 GLU A C 1
ATOM 853 O O . GLU A 1 106 ? 23.790 -4.582 -66.523 1.00 43.44 106 GLU A O 1
ATOM 858 N N . PRO A 1 107 ? 25.447 -3.488 -65.432 1.00 49.28 107 PRO A N 1
ATOM 859 C CA . PRO A 1 107 ? 24.784 -2.198 -65.292 1.00 49.28 107 PRO A CA 1
ATOM 860 C C . PRO A 1 107 ? 24.839 -1.389 -66.592 1.00 49.28 107 PRO A C 1
ATOM 862 O O . PRO A 1 107 ? 25.851 -1.371 -67.286 1.00 49.28 107 PRO A O 1
ATOM 865 N N . VAL A 1 108 ? 23.778 -0.638 -66.887 1.00 39.28 108 VAL A N 1
ATOM 866 C CA . VAL A 1 108 ? 23.795 0.377 -67.947 1.00 39.28 108 VAL A CA 1
ATOM 867 C C . VAL A 1 108 ? 23.552 1.735 -67.305 1.00 39.28 108 VAL A C 1
ATOM 869 O O . VAL A 1 108 ? 22.450 2.041 -66.859 1.00 39.28 108 VAL A O 1
ATOM 872 N N . ARG A 1 109 ? 24.611 2.548 -67.248 1.00 47.44 109 ARG A N 1
ATOM 873 C CA . ARG A 1 109 ? 24.475 4.004 -67.189 1.00 47.44 109 ARG A CA 1
ATOM 874 C C . ARG A 1 109 ? 24.098 4.464 -68.591 1.00 47.44 109 ARG A C 1
ATOM 876 O O . ARG A 1 109 ? 24.837 4.171 -69.526 1.00 47.44 109 ARG A O 1
ATOM 883 N N . HIS A 1 110 ? 22.994 5.186 -68.724 1.00 41.16 110 HIS A N 1
ATOM 884 C CA . HIS A 1 110 ? 22.801 6.091 -69.845 1.00 41.16 110 HIS A CA 1
ATOM 885 C C . HIS A 1 110 ? 22.120 7.374 -69.380 1.00 41.16 110 HIS A C 1
ATOM 887 O O . HIS A 1 110 ? 21.220 7.377 -68.544 1.00 41.16 110 HIS A O 1
ATOM 893 N N . ASP A 1 111 ? 22.693 8.426 -69.930 1.00 37.75 111 ASP A N 1
ATOM 894 C CA . ASP A 1 111 ? 22.557 9.851 -69.726 1.00 37.75 111 ASP A CA 1
ATOM 895 C C . ASP A 1 111 ? 21.243 10.424 -70.296 1.00 37.75 111 ASP A C 1
ATOM 897 O O . ASP A 1 111 ? 20.645 9.827 -71.191 1.00 37.75 111 ASP A O 1
ATOM 901 N N . GLU A 1 112 ? 20.851 11.585 -69.758 1.00 41.25 112 GLU A N 1
ATOM 902 C CA . GLU A 1 112 ? 19.914 12.601 -70.270 1.00 41.25 112 GLU A CA 1
ATOM 903 C C . GLU A 1 112 ? 18.562 12.192 -70.895 1.00 41.25 112 GLU A C 1
ATOM 905 O O . GLU A 1 112 ? 18.487 11.595 -71.968 1.00 41.25 112 GLU A O 1
ATOM 910 N N . ARG A 1 113 ? 17.470 12.745 -70.333 1.00 36.34 113 ARG A N 1
ATOM 911 C CA . ARG A 1 113 ? 16.450 13.485 -71.110 1.00 36.34 113 ARG A CA 1
ATOM 912 C C . ARG A 1 113 ? 15.500 14.299 -70.219 1.00 36.34 113 ARG A C 1
ATOM 914 O O . ARG A 1 113 ? 14.714 13.761 -69.453 1.00 36.34 113 ARG A O 1
ATOM 921 N N . GLN A 1 114 ? 15.642 15.612 -70.391 1.00 40.12 114 GLN A N 1
ATOM 922 C CA . GLN A 1 114 ? 14.736 16.743 -70.157 1.00 40.12 114 GLN A CA 1
ATOM 923 C C . GLN A 1 114 ? 13.284 16.421 -69.758 1.00 40.12 114 GLN A C 1
ATOM 925 O O . GLN A 1 114 ? 12.558 15.798 -70.530 1.00 40.12 114 GLN A O 1
ATOM 930 N N . ASP A 1 115 ? 12.828 17.024 -68.655 1.00 45.59 115 ASP A N 1
ATOM 931 C CA . ASP A 1 115 ? 11.417 17.371 -68.470 1.00 45.59 115 ASP A CA 1
ATOM 932 C C . ASP A 1 115 ? 11.266 18.901 -68.460 1.00 45.59 115 ASP A C 1
ATOM 934 O O . ASP A 1 115 ? 11.944 19.623 -67.726 1.00 45.59 115 ASP A O 1
ATOM 938 N N . LYS A 1 116 ? 10.415 19.384 -69.366 1.00 48.78 116 LYS A N 1
ATOM 939 C CA . LYS A 1 116 ? 10.039 20.780 -69.572 1.00 48.78 116 LYS A CA 1
ATOM 940 C C . LYS A 1 116 ? 8.672 20.988 -68.937 1.00 48.78 116 LYS A C 1
ATOM 942 O O . LYS A 1 116 ? 7.687 20.472 -69.450 1.00 48.78 116 LYS A O 1
ATOM 947 N N . SER A 1 117 ? 8.576 21.855 -67.938 1.00 47.62 117 SER A N 1
ATOM 948 C CA . SER A 1 117 ? 7.343 22.578 -67.587 1.00 47.62 117 SER A CA 1
ATOM 949 C C . SER A 1 117 ? 7.670 23.577 -66.465 1.00 47.62 117 SER A C 1
ATOM 951 O O . SER A 1 117 ? 8.452 23.260 -65.586 1.00 47.62 117 SER A O 1
ATOM 953 N N . ASN A 1 118 ? 7.165 24.805 -66.364 1.00 38.91 118 ASN A N 1
ATOM 954 C CA . ASN A 1 118 ? 6.366 25.689 -67.207 1.00 38.91 118 ASN A CA 1
ATOM 955 C C . ASN A 1 118 ? 6.329 27.020 -66.418 1.00 38.91 118 ASN A C 1
ATOM 957 O O . ASN A 1 118 ? 5.911 27.002 -65.265 1.00 38.91 118 ASN A O 1
ATOM 961 N N . ALA A 1 119 ? 6.739 28.158 -66.981 1.00 47.16 119 ALA A N 1
ATOM 962 C CA . ALA A 1 119 ? 6.450 29.471 -66.386 1.00 47.16 119 ALA A CA 1
ATOM 963 C C . ALA A 1 119 ? 6.312 30.534 -67.486 1.00 47.16 119 ALA A C 1
ATOM 965 O O . ALA A 1 119 ? 7.242 31.246 -67.851 1.00 47.16 119 ALA A O 1
ATOM 966 N N . ARG A 1 120 ? 5.101 30.578 -68.048 1.00 47.41 120 ARG A N 1
ATOM 967 C CA . ARG A 1 120 ? 4.460 31.781 -68.612 1.00 47.41 120 ARG A CA 1
ATOM 968 C C . ARG A 1 120 ? 4.320 32.803 -67.455 1.00 47.41 120 ARG A C 1
ATOM 970 O O . ARG A 1 120 ? 4.154 32.356 -66.329 1.00 47.41 120 ARG A O 1
ATOM 977 N N . LYS A 1 121 ? 4.292 34.130 -67.587 1.00 46.31 121 LYS A N 1
ATOM 978 C CA . LYS A 1 121 ? 4.075 35.079 -68.690 1.00 46.31 121 LYS A CA 1
ATOM 979 C C . LYS A 1 121 ? 4.314 36.500 -68.111 1.00 46.31 121 LYS A C 1
ATOM 981 O O . LYS A 1 121 ? 4.072 36.669 -66.923 1.00 46.31 121 LYS A O 1
ATOM 986 N N . SER A 1 122 ? 4.674 37.448 -68.984 1.00 44.91 122 SER A N 1
ATOM 987 C CA . SER A 1 122 ? 4.229 38.863 -69.063 1.00 44.91 122 SER A CA 1
ATOM 988 C C . SER A 1 122 ? 4.209 39.739 -67.798 1.00 44.91 122 SER A C 1
ATOM 990 O O . SER A 1 122 ? 3.419 39.487 -66.897 1.00 44.91 122 SER A O 1
ATOM 992 N N . ASP A 1 123 ? 4.955 40.847 -67.787 1.00 42.66 123 ASP A N 1
ATOM 993 C CA . ASP A 1 123 ? 4.645 42.089 -68.523 1.00 42.66 123 ASP A CA 1
ATOM 994 C C . ASP A 1 123 ? 5.954 42.770 -68.964 1.00 42.66 123 ASP A C 1
ATOM 996 O O . ASP A 1 123 ? 6.931 42.690 -68.180 1.00 42.66 123 ASP A O 1
#

pLDDT: mean 70.9, std 19.49, range [31.95, 91.12]

Radius of gyration: 34.21 Å; Cα contacts (8 Å, |Δi|>4): 44; chains: 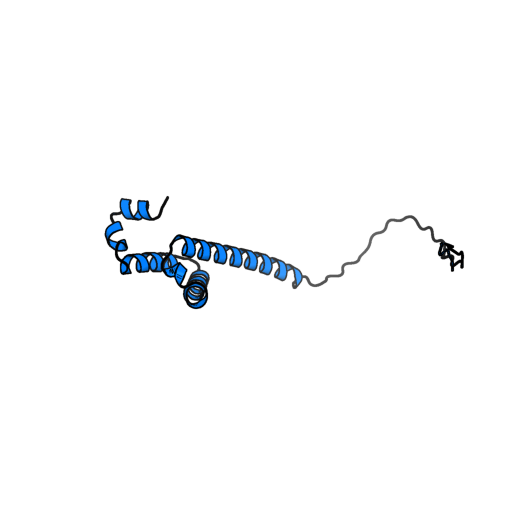1; bounding box: 48×71×87 Å

Solvent-accessible surface area (backbone atoms only — not comparable to full-atom values): 7999 Å² total; per-residue (Å²): 136,61,72,67,58,57,30,51,76,70,67,43,45,80,63,39,75,41,76,66,25,43,41,48,53,48,50,50,54,50,70,68,43,79,56,66,69,57,32,51,51,49,54,48,39,31,74,77,75,35,61,70,32,60,80,30,72,69,53,36,51,52,49,53,51,52,51,53,54,49,52,52,51,49,52,57,51,54,58,59,50,59,70,69,75,72,61,78,84,75,85,77,89,80,85,83,87,84,86,88,79,89,80,86,82,84,90,80,89,82,80,90,80,88,84,89,84,86,82,85,78,88,133

Foldseek 3Di:
DDPCVVCVVVVNNVQLVDPVNLLVVLVVVLVPDPDPVLSVVLVVCCVPPNVVLSNDVVSSVVSSVVSVVVVVVVVVVVVVVVVVPPDDPPPPDDDDDDDDDDDDDDDDDDDDDDDDDDDDDDD

Sequence (123 aa):
MSCDRITEEHGLQACFDSDTGTKEKYSLLINSITPESMKEEIKNALRYQSPEAETNECKLHDLILAKALEQDREFRRSKRKRTSEDLPFVRQSQGGNNKKAKRKVEPVRHDERQDKSNARKSD